Protein AF-A0A6V7M698-F1 (afdb_monomer_lite)

pLDDT: mean 93.23, std 5.56, range [66.56, 97.56]

Foldseek 3Di:
DDDDDDDDDDDPDVVVVLVVVCVVVVDHDDDWDWDWDWDDDPPDIDIDIDTD

Structure (mmCIF, N/CA/C/O backbone):
data_AF-A0A6V7M698-F1
#
_entry.id   AF-A0A6V7M698-F1
#
loop_
_atom_site.group_PDB
_atom_site.id
_atom_site.type_symbol
_atom_site.label_atom_id
_atom_site.label_alt_id
_atom_site.label_comp_id
_atom_site.label_asym_id
_atom_site.label_entity_id
_atom_site.label_seq_id
_atom_site.pdbx_PDB_ins_code
_atom_site.Cartn_x
_atom_site.Cartn_y
_atom_site.Cartn_z
_atom_site.occupancy
_atom_site.B_iso_or_equiv
_atom_site.auth_seq_id
_atom_site.auth_comp_id
_atom_site.auth_asym_id
_atom_site.auth_atom_id
_atom_site.pdbx_PDB_model_num
ATOM 1 N N . MET A 1 1 ? 7.040 25.093 -10.628 1.00 66.56 1 MET A N 1
ATOM 2 C CA . MET A 1 1 ? 6.849 23.626 -10.702 1.00 66.56 1 MET A CA 1
ATOM 3 C C . MET A 1 1 ? 6.474 23.122 -9.321 1.00 66.56 1 MET A C 1
ATOM 5 O O . MET A 1 1 ? 7.255 23.323 -8.400 1.00 66.56 1 MET A O 1
ATOM 9 N N . VAL A 1 2 ? 5.296 22.519 -9.164 1.00 75.19 2 VAL A N 1
ATOM 10 C CA . VAL A 1 2 ? 4.883 21.893 -7.898 1.00 75.19 2 VAL A CA 1
ATOM 11 C C . VAL A 1 2 ? 5.499 20.496 -7.850 1.00 75.19 2 VAL A C 1
ATOM 13 O O . VAL A 1 2 ? 5.411 19.755 -8.826 1.00 75.19 2 VAL A O 1
ATOM 16 N N . LYS A 1 3 ? 6.185 20.161 -6.756 1.00 88.31 3 LYS A N 1
ATOM 17 C CA . LYS A 1 3 ? 6.741 18.822 -6.531 1.00 88.31 3 LYS A CA 1
ATOM 18 C C . LYS A 1 3 ? 5.833 18.083 -5.561 1.00 88.31 3 LYS A C 1
ATOM 20 O O . LYS A 1 3 ? 5.478 18.636 -4.525 1.00 88.31 3 LYS A O 1
ATOM 25 N N . ASN A 1 4 ? 5.509 16.834 -5.869 1.00 91.00 4 ASN A N 1
ATOM 26 C CA . ASN A 1 4 ? 4.854 15.958 -4.906 1.00 91.00 4 ASN A CA 1
ATOM 27 C C . ASN A 1 4 ? 5.861 15.602 -3.808 1.00 91.00 4 ASN A C 1
ATOM 29 O O . ASN A 1 4 ? 6.935 15.075 -4.104 1.00 91.00 4 ASN A O 1
ATOM 33 N N . ILE 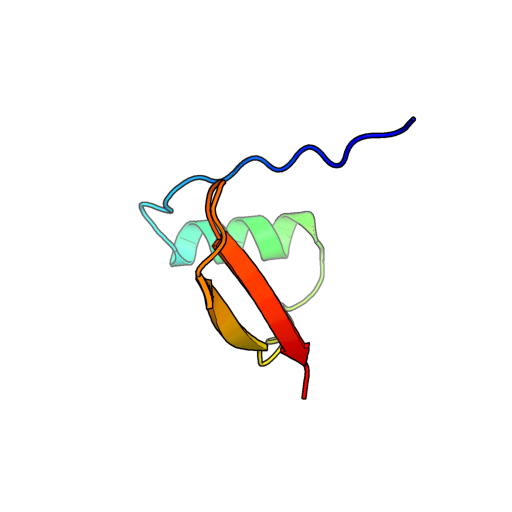A 1 5 ? 5.519 15.906 -2.558 1.00 91.00 5 ILE A N 1
ATOM 34 C CA . ILE A 1 5 ? 6.288 15.507 -1.379 1.00 91.00 5 ILE A CA 1
ATOM 35 C C . ILE A 1 5 ? 5.516 14.387 -0.689 1.00 91.00 5 ILE A C 1
ATOM 37 O O . ILE A 1 5 ? 4.348 14.553 -0.352 1.00 91.00 5 ILE A O 1
A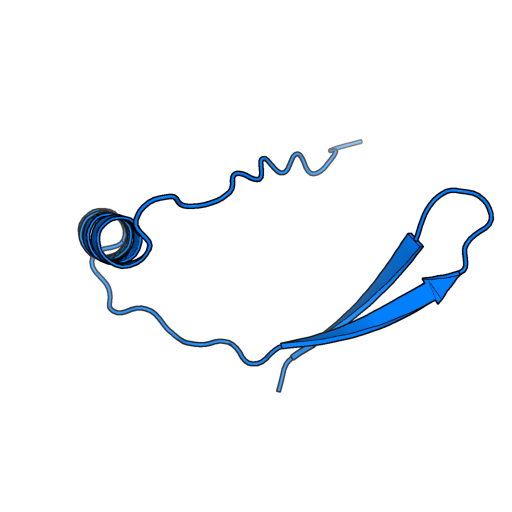TOM 41 N N . GLU A 1 6 ? 6.167 13.244 -0.498 1.00 93.25 6 GLU A N 1
ATOM 42 C CA . GLU A 1 6 ? 5.591 12.072 0.158 1.00 93.25 6 GLU A CA 1
ATOM 43 C C . GLU A 1 6 ? 6.479 11.678 1.344 1.00 93.25 6 GLU A C 1
ATOM 45 O O . GLU A 1 6 ? 7.697 11.565 1.195 1.00 93.25 6 GLU A O 1
ATOM 50 N N . ILE A 1 7 ? 5.877 11.455 2.514 1.00 93.38 7 ILE A N 1
ATOM 51 C CA . ILE A 1 7 ? 6.569 10.994 3.725 1.00 93.38 7 ILE A CA 1
ATOM 52 C C . ILE A 1 7 ? 6.108 9.565 4.012 1.00 93.38 7 ILE A C 1
ATOM 54 O O . ILE A 1 7 ? 4.911 9.302 4.099 1.00 93.38 7 ILE A O 1
ATOM 58 N N . LYS A 1 8 ? 7.059 8.636 4.152 1.00 92.31 8 LYS A N 1
ATOM 59 C CA . LYS A 1 8 ? 6.793 7.220 4.446 1.00 92.31 8 LYS A CA 1
ATOM 60 C C . LYS A 1 8 ? 7.444 6.823 5.757 1.00 92.31 8 LYS A C 1
ATOM 62 O O . LYS A 1 8 ? 8.604 7.147 5.991 1.00 92.31 8 LYS A O 1
ATOM 67 N N . ALA A 1 9 ? 6.712 6.063 6.561 1.00 94.56 9 ALA A N 1
ATOM 68 C CA . ALA A 1 9 ? 7.205 5.447 7.783 1.00 94.56 9 ALA A CA 1
ATOM 69 C C . ALA A 1 9 ? 6.725 3.994 7.860 1.00 94.56 9 ALA A C 1
ATOM 71 O O . ALA A 1 9 ? 5.682 3.644 7.308 1.00 94.56 9 ALA A O 1
ATOM 72 N N . ALA A 1 10 ? 7.492 3.147 8.545 1.00 96.25 10 ALA A N 1
ATOM 73 C CA . ALA A 1 10 ? 7.062 1.796 8.874 1.00 96.25 10 ALA A CA 1
ATOM 74 C C . ALA A 1 10 ? 6.155 1.836 10.113 1.00 96.25 10 ALA A C 1
ATOM 76 O O . ALA A 1 10 ? 6.532 2.400 11.144 1.00 96.25 10 ALA A O 1
ATOM 77 N N . LEU A 1 11 ? 4.969 1.236 10.020 1.00 95.88 11 LEU A N 1
ATOM 78 C CA . LEU A 1 11 ? 4.041 1.141 11.145 1.00 95.88 11 LEU A CA 1
ATOM 79 C C . LEU A 1 11 ? 4.518 0.062 12.120 1.00 95.88 11 LEU A C 1
ATOM 81 O O . LEU A 1 11 ? 4.709 -1.086 11.730 1.00 95.88 11 LEU A O 1
ATOM 85 N N . ARG A 1 12 ? 4.689 0.428 13.394 1.00 96.69 12 ARG A N 1
ATOM 86 C CA . ARG A 1 12 ? 5.021 -0.527 14.467 1.00 96.69 12 ARG A CA 1
ATOM 87 C C . ARG A 1 12 ? 3.802 -1.316 14.945 1.00 96.69 12 ARG A C 1
ATOM 89 O O . ARG A 1 12 ? 3.947 -2.461 15.346 1.00 96.69 12 ARG A O 1
ATOM 96 N N . ASN A 1 13 ? 2.624 -0.694 14.901 1.00 97.56 13 ASN A N 1
ATOM 97 C CA . ASN A 1 13 ? 1.346 -1.307 15.247 1.00 97.56 13 ASN A CA 1
ATOM 98 C C . ASN A 1 13 ? 0.310 -0.963 14.155 1.00 97.56 13 ASN A C 1
ATOM 100 O O . ASN A 1 13 ? -0.250 0.136 14.175 1.00 97.56 13 ASN A O 1
ATOM 104 N N . PRO A 1 14 ? 0.103 -1.853 13.167 1.00 94.75 14 PRO A N 1
ATOM 105 C CA . PRO A 1 14 ? -0.838 -1.619 12.073 1.00 94.75 14 PRO A CA 1
ATOM 106 C C . PRO A 1 14 ? -2.300 -1.485 12.517 1.00 94.75 14 PRO A C 1
ATOM 108 O O . PRO A 1 14 ? -3.040 -0.719 11.905 1.00 94.75 14 PRO A O 1
ATOM 111 N N . GLU A 1 15 ? -2.711 -2.190 13.574 1.00 95.12 15 GLU A N 1
ATOM 112 C CA . GLU A 1 15 ? -4.095 -2.163 14.067 1.00 95.12 15 GLU A CA 1
ATOM 113 C C . GLU A 1 15 ? -4.444 -0.800 14.666 1.00 95.12 15 GLU A C 1
ATOM 115 O O . GLU A 1 15 ? -5.447 -0.193 14.293 1.00 95.12 15 GLU A O 1
ATOM 120 N N . GLU A 1 16 ? -3.570 -0.270 15.527 1.00 96.81 16 GLU A N 1
ATOM 121 C CA . GLU A 1 16 ? -3.764 1.060 16.112 1.00 96.81 16 GLU A CA 1
ATOM 122 C C . GLU A 1 16 ? -3.745 2.148 15.030 1.00 96.81 16 GLU A C 1
ATOM 124 O O . GLU A 1 16 ? -4.576 3.053 15.029 1.00 96.81 16 GLU A O 1
ATOM 129 N N . ALA A 1 17 ? -2.846 2.030 14.048 1.00 94.94 17 ALA A N 1
ATOM 130 C CA . ALA A 1 17 ? -2.806 2.955 12.919 1.00 94.94 17 ALA A CA 1
ATOM 131 C C . ALA A 1 17 ? -4.111 2.935 12.105 1.00 94.94 17 ALA A C 1
ATOM 133 O O . ALA A 1 17 ? -4.589 3.988 11.684 1.00 94.94 17 ALA A O 1
ATOM 134 N N . HIS A 1 18 ? -4.706 1.755 11.904 1.00 93.19 18 HIS A N 1
ATOM 135 C CA . HIS A 1 18 ? -5.991 1.619 11.226 1.00 93.19 18 HIS A CA 1
ATOM 136 C C . HIS A 1 18 ? -7.133 2.260 12.027 1.00 93.19 18 HIS A C 1
ATOM 138 O O . HIS A 1 18 ? -7.945 2.987 11.453 1.00 93.19 18 HIS A O 1
ATOM 144 N N . LYS A 1 19 ? -7.164 2.056 13.350 1.00 95.62 19 LYS A N 1
ATOM 145 C CA . LYS A 1 19 ? -8.147 2.683 14.244 1.00 95.62 19 LYS A CA 1
ATOM 146 C C . LYS A 1 19 ? -8.074 4.210 14.178 1.00 95.62 19 LYS A C 1
ATOM 148 O O . LYS A 1 19 ? -9.087 4.849 13.901 1.00 95.62 19 LYS A O 1
ATOM 153 N N . VAL A 1 20 ? -6.880 4.786 14.339 1.00 95.12 20 VAL A N 1
ATOM 154 C CA . VAL A 1 20 ? -6.678 6.243 14.252 1.00 95.12 20 VAL A CA 1
ATOM 155 C C . VAL A 1 20 ? -7.071 6.770 12.868 1.00 95.12 20 VAL A C 1
ATOM 157 O O . VAL A 1 20 ? -7.729 7.801 12.762 1.00 95.12 20 VAL A O 1
ATOM 160 N N . ALA A 1 21 ? -6.727 6.059 11.789 1.00 94.31 21 ALA A N 1
ATOM 161 C CA . ALA A 1 21 ? -7.114 6.460 10.436 1.00 94.31 21 ALA A CA 1
ATOM 162 C C . ALA A 1 21 ? -8.641 6.478 10.238 1.00 94.31 21 ALA A C 1
ATOM 164 O O . ALA A 1 21 ? -9.168 7.400 9.609 1.00 94.31 21 ALA A O 1
ATOM 165 N N . LYS A 1 22 ? -9.362 5.497 10.793 1.00 95.69 22 LYS A N 1
ATOM 166 C CA . LYS A 1 22 ? -10.831 5.455 10.771 1.00 95.69 22 LYS A CA 1
ATOM 167 C C . LYS A 1 22 ? -11.441 6.616 11.560 1.00 95.69 22 LYS A C 1
ATOM 169 O O . LYS A 1 22 ? -12.332 7.288 11.050 1.00 95.69 22 LYS A O 1
ATOM 174 N N . GLU A 1 23 ? -10.932 6.895 12.760 1.00 97.06 23 GLU A N 1
ATOM 175 C CA . GLU A 1 23 ? -11.390 8.020 13.588 1.00 97.06 23 GLU A CA 1
ATOM 176 C C . GLU A 1 23 ? -11.187 9.374 12.889 1.00 97.06 23 GLU A C 1
ATOM 178 O O . GLU A 1 23 ? -12.093 10.203 12.880 1.00 97.06 23 GLU A O 1
ATOM 183 N N . LEU A 1 24 ? -10.031 9.585 12.248 1.00 96.38 24 LEU A N 1
ATOM 184 C CA . LEU A 1 24 ? -9.717 10.830 11.537 1.00 96.38 24 LEU A CA 1
ATOM 185 C C . LEU A 1 24 ? -10.517 11.014 10.242 1.00 96.38 24 LEU A C 1
ATOM 187 O O . LEU A 1 24 ? -10.854 12.140 9.883 1.00 96.38 24 LEU A O 1
ATOM 191 N N . SER A 1 25 ? -10.775 9.929 9.511 1.00 95.56 25 SER A N 1
ATOM 192 C CA . SER A 1 25 ? -11.469 9.983 8.218 1.00 95.56 25 SER A CA 1
ATOM 193 C C . SER A 1 25 ? -12.993 9.929 8.335 1.00 95.56 25 SER A C 1
ATOM 195 O O . SER A 1 25 ? -13.680 10.286 7.377 1.00 95.56 25 SER A O 1
ATOM 197 N N . GLY A 1 26 ? -13.523 9.463 9.471 1.00 95.81 26 GLY A N 1
ATOM 198 C CA . GLY A 1 26 ? -14.957 9.286 9.712 1.00 95.81 26 GLY A CA 1
ATOM 199 C C . GLY A 1 26 ? -15.623 8.214 8.841 1.00 95.81 26 GLY A C 1
ATOM 200 O O . GLY A 1 26 ? -16.845 8.108 8.849 1.00 95.81 26 GLY A O 1
ATOM 201 N N . ASN A 1 27 ? -14.846 7.435 8.083 1.00 93.38 27 ASN A N 1
ATOM 202 C CA . ASN A 1 27 ? -15.335 6.453 7.120 1.00 93.38 27 ASN A CA 1
ATOM 203 C C . ASN A 1 27 ? -14.582 5.128 7.269 1.00 93.38 27 ASN A C 1
ATOM 205 O O . ASN A 1 27 ? -13.449 5.086 7.753 1.00 93.38 27 ASN A O 1
ATOM 209 N N . ASP A 1 28 ? -15.205 4.039 6.824 1.00 91.00 28 ASP A N 1
ATOM 210 C CA . ASP A 1 28 ? -14.513 2.760 6.701 1.00 91.00 28 ASP A CA 1
ATOM 211 C C . 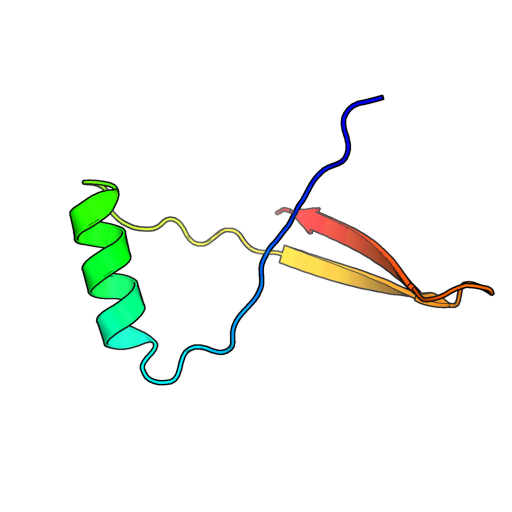ASP A 1 28 ? -13.482 2.801 5.571 1.00 91.00 28 ASP A C 1
ATOM 213 O O . ASP A 1 28 ? -13.668 3.448 4.537 1.00 91.00 28 ASP A O 1
ATOM 217 N N . ALA A 1 29 ? -12.370 2.096 5.774 1.00 89.62 29 ALA A N 1
ATOM 218 C CA . ALA A 1 29 ? -11.330 2.007 4.766 1.00 89.62 29 ALA A CA 1
ATOM 219 C C . ALA A 1 29 ? -11.811 1.196 3.557 1.00 89.62 29 ALA A C 1
ATOM 221 O O . ALA A 1 29 ? -12.378 0.113 3.699 1.00 89.62 29 ALA A O 1
ATOM 222 N N . GLN A 1 30 ? -11.482 1.678 2.362 1.00 91.25 30 GLN A N 1
ATOM 223 C CA . GLN A 1 30 ? -11.619 0.911 1.133 1.00 91.25 30 GLN A CA 1
ATOM 224 C C . GLN A 1 30 ? -10.270 0.295 0.761 1.00 91.25 30 GLN A C 1
ATOM 226 O O . GLN A 1 30 ? -9.260 0.992 0.644 1.00 91.25 30 GLN A O 1
ATOM 231 N N . VAL A 1 31 ? -10.253 -1.018 0.538 1.00 91.44 31 VAL A N 1
ATOM 232 C CA . VAL A 1 31 ? -9.084 -1.687 -0.038 1.00 91.44 31 VAL A CA 1
ATOM 233 C C . VAL A 1 31 ? -9.036 -1.375 -1.531 1.00 91.44 31 VAL A C 1
ATOM 235 O O . VAL A 1 31 ? -9.993 -1.646 -2.250 1.00 91.44 31 VAL A O 1
ATOM 238 N N . ILE A 1 32 ? -7.914 -0.818 -1.991 1.00 93.00 32 ILE A N 1
ATOM 239 C CA . ILE A 1 32 ? -7.639 -0.574 -3.412 1.00 93.00 32 ILE A CA 1
ATOM 240 C C . ILE A 1 32 ? -6.591 -1.600 -3.863 1.00 93.00 32 ILE A C 1
ATOM 242 O O . ILE A 1 32 ? -5.426 -1.470 -3.463 1.00 93.00 32 ILE A O 1
ATOM 246 N N . PRO A 1 33 ? -6.961 -2.613 -4.667 1.00 95.56 33 PRO A N 1
ATOM 247 C CA . PRO A 1 33 ? -6.010 -3.564 -5.226 1.00 95.56 33 PRO A CA 1
ATOM 248 C C . PRO A 1 33 ? -4.982 -2.841 -6.097 1.00 95.56 33 PRO A C 1
ATOM 250 O O . PRO A 1 33 ? -5.315 -1.958 -6.890 1.00 95.56 33 PRO A O 1
ATOM 253 N N . GLN A 1 34 ? -3.708 -3.183 -5.921 1.00 97.12 34 GLN A N 1
ATOM 254 C CA . GLN A 1 34 ? -2.611 -2.554 -6.651 1.00 97.12 34 GLN A CA 1
ATOM 255 C C . GLN A 1 34 ? -1.634 -3.608 -7.143 1.00 97.12 34 GLN A C 1
ATOM 257 O O . GLN A 1 34 ? -1.120 -4.410 -6.361 1.00 97.12 34 GLN A O 1
ATOM 262 N N . LYS A 1 35 ? -1.312 -3.541 -8.435 1.00 97.50 35 LYS A N 1
ATOM 263 C CA . LYS A 1 35 ? -0.241 -4.324 -9.048 1.00 97.50 35 LYS A CA 1
ATOM 264 C C . LYS A 1 35 ? 0.892 -3.395 -9.464 1.00 97.50 35 LYS A C 1
ATOM 266 O O . LYS A 1 35 ? 0.732 -2.579 -10.371 1.00 97.50 35 LYS A O 1
ATOM 271 N N . ASP A 1 36 ? 2.036 -3.530 -8.796 1.00 97.00 36 ASP A N 1
ATOM 272 C CA . ASP A 1 36 ? 3.233 -2.732 -9.068 1.00 97.00 36 ASP A CA 1
ATOM 273 C C . ASP A 1 36 ? 4.215 -3.508 -9.963 1.00 97.00 36 ASP A C 1
ATOM 275 O O . ASP A 1 36 ? 4.653 -4.607 -9.622 1.00 97.00 36 ASP A O 1
ATOM 279 N N . ILE A 1 37 ? 4.596 -2.912 -11.095 1.00 97.25 37 ILE A N 1
ATOM 280 C CA . ILE A 1 37 ? 5.614 -3.424 -12.021 1.00 97.25 37 ILE A CA 1
ATOM 281 C C . ILE A 1 37 ? 6.835 -2.505 -11.947 1.00 97.25 37 ILE A C 1
ATOM 283 O O . ILE A 1 37 ? 6.729 -1.291 -12.146 1.00 97.25 37 ILE A O 1
ATOM 287 N N . PHE A 1 38 ? 8.002 -3.081 -11.656 1.00 97.00 38 PHE A N 1
ATOM 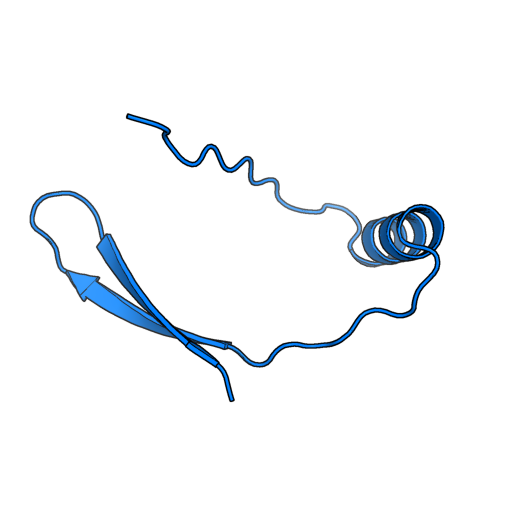288 C CA . PHE A 1 38 ? 9.257 -2.346 -11.497 1.00 97.00 38 PHE A CA 1
ATOM 289 C C . PHE A 1 38 ? 10.170 -2.536 -12.708 1.00 97.00 38 PHE A C 1
ATOM 291 O O . PHE A 1 38 ? 10.447 -3.663 -13.115 1.00 97.00 38 PHE A O 1
ATOM 298 N N . TYR A 1 39 ? 10.699 -1.430 -13.227 1.00 96.75 39 TYR A N 1
ATOM 299 C CA . TYR A 1 39 ? 11.671 -1.418 -14.318 1.00 96.75 39 TYR A CA 1
ATOM 300 C C . TYR A 1 39 ? 13.005 -0.848 -13.838 1.00 96.75 39 TYR A C 1
ATOM 302 O O . TYR A 1 39 ? 13.052 0.090 -13.030 1.00 96.75 39 TYR A O 1
ATOM 310 N N . LYS A 1 40 ? 14.103 -1.402 -14.365 1.00 94.81 40 LYS A N 1
ATOM 311 C CA . LYS A 1 40 ? 15.446 -0.851 -14.157 1.00 94.81 40 LYS A CA 1
ATOM 312 C C . LYS A 1 40 ? 15.550 0.496 -14.874 1.00 94.81 40 LYS A C 1
ATOM 314 O O . LYS A 1 40 ? 15.148 0.615 -16.026 1.00 94.81 40 LYS A O 1
ATOM 319 N N . SER A 1 41 ? 16.106 1.489 -14.193 1.00 94.12 41 SER A N 1
ATOM 320 C CA . SER A 1 41 ? 16.412 2.808 -14.746 1.00 94.12 41 SER A CA 1
ATOM 321 C C . SER A 1 41 ? 17.846 3.175 -14.359 1.00 94.12 41 SER A C 1
ATOM 323 O O . SER A 1 41 ? 18.265 2.806 -13.259 1.00 94.12 41 SER A O 1
ATOM 325 N N . PRO A 1 42 ? 18.605 3.900 -15.201 1.00 93.25 42 PRO A N 1
ATOM 326 C CA . PRO A 1 42 ? 19.957 4.342 -14.853 1.00 93.25 42 PRO A CA 1
ATOM 327 C C . PRO A 1 42 ? 20.033 5.1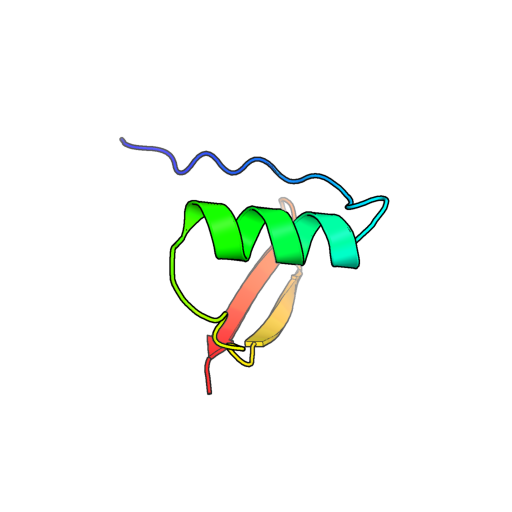49 -13.546 1.00 93.25 42 PRO A C 1
ATOM 329 O O . PRO A 1 42 ? 21.073 5.163 -12.896 1.00 93.25 42 PRO A O 1
ATOM 332 N N . GLN A 1 43 ? 18.941 5.811 -13.146 1.00 91.81 43 GLN A N 1
ATOM 333 C CA . GLN A 1 43 ? 18.874 6.650 -11.946 1.00 91.81 43 GLN A CA 1
ATOM 334 C C . GLN A 1 43 ? 17.677 6.252 -11.072 1.00 91.81 43 GLN A C 1
ATOM 336 O O . GLN A 1 43 ? 16.646 6.922 -11.034 1.00 91.81 43 GLN A O 1
ATOM 341 N N . GLY A 1 44 ? 17.807 5.129 -10.365 1.00 88.75 44 GLY A N 1
ATOM 342 C CA . GLY A 1 44 ? 16.797 4.640 -9.425 1.00 88.75 44 GLY A CA 1
ATOM 343 C C . GLY A 1 44 ? 15.882 3.581 -10.034 1.00 88.75 44 GLY A C 1
ATOM 344 O O . GLY A 1 44 ? 16.347 2.597 -10.605 1.00 88.75 44 GLY A O 1
ATOM 345 N N . ARG A 1 45 ? 14.566 3.740 -9.868 1.00 92.81 45 ARG A N 1
ATOM 346 C CA . ARG A 1 45 ? 13.570 2.770 -10.347 1.00 92.81 45 ARG A CA 1
ATOM 347 C C . ARG A 1 45 ? 12.369 3.472 -10.955 1.00 92.81 45 ARG A C 1
ATOM 349 O O . ARG A 1 45 ? 11.882 4.452 -10.394 1.00 92.81 45 ARG A O 1
ATOM 356 N N . LEU A 1 46 ? 11.865 2.922 -12.052 1.00 95.25 46 LEU A N 1
ATOM 357 C CA . LEU A 1 46 ? 10.560 3.292 -12.585 1.00 95.25 46 LEU A CA 1
ATOM 358 C C . LEU A 1 46 ? 9.529 2.280 -12.078 1.00 95.25 46 LEU A C 1
ATOM 360 O O . LEU A 1 46 ? 9.789 1.075 -12.078 1.00 95.25 46 LEU A O 1
ATOM 364 N N . LYS A 1 47 ? 8.374 2.771 -11.623 1.00 95.56 47 LYS A N 1
ATOM 365 C CA . LYS A 1 47 ? 7.279 1.939 -11.123 1.00 95.56 47 LYS A CA 1
ATOM 366 C C . LYS A 1 47 ? 5.993 2.282 -11.859 1.00 95.56 47 LYS A C 1
ATOM 368 O O . LYS A 1 47 ? 5.540 3.420 -11.778 1.00 95.56 47 LYS A O 1
ATOM 373 N N . LEU A 1 48 ? 5.404 1.292 -12.517 1.00 96.12 48 LEU A N 1
ATOM 374 C CA . LEU A 1 48 ? 4.041 1.364 -13.029 1.00 96.12 48 LEU A CA 1
ATOM 375 C C . LEU A 1 48 ? 3.109 0.722 -12.000 1.00 96.12 48 LEU A C 1
ATOM 377 O O . LEU A 1 48 ? 3.379 -0.389 -11.550 1.00 96.12 48 LEU A O 1
ATOM 381 N N . ARG A 1 49 ? 2.040 1.422 -11.621 1.00 96.62 49 ARG A N 1
ATOM 382 C CA . ARG A 1 49 ? 0.994 0.908 -10.732 1.00 96.62 49 ARG A CA 1
ATOM 383 C C . ARG A 1 49 ? -0.299 0.768 -11.518 1.00 96.62 49 ARG A C 1
ATOM 385 O O . ARG A 1 49 ? -0.804 1.766 -12.024 1.00 96.62 49 ARG A O 1
ATOM 392 N N . CYS A 1 50 ? -0.816 -0.449 -11.595 1.00 96.56 50 CYS A N 1
ATOM 393 C CA . CYS A 1 50 ? -2.137 -0.739 -12.137 1.00 96.56 50 CYS A CA 1
ATOM 394 C C . CYS A 1 50 ? -3.140 -0.862 -10.983 1.00 96.56 50 CYS A C 1
ATOM 396 O O . CYS A 1 50 ? -2.812 -1.447 -9.947 1.00 96.56 50 CYS A O 1
ATOM 398 N N . TYR A 1 51 ? -4.330 -0.302 -11.183 1.00 93.88 51 TYR A N 1
ATOM 399 C CA . TYR A 1 51 ? -5.484 -0.435 -10.297 1.00 93.88 51 TYR A CA 1
ATOM 400 C C . TYR A 1 51 ? -6.505 -1.338 -10.997 1.00 93.88 51 TYR A C 1
ATOM 402 O O . TYR A 1 51 ? -6.653 -1.229 -12.217 1.00 93.88 51 TYR A O 1
ATOM 410 N N . GLU A 1 52 ? -7.146 -2.227 -10.243 1.00 78.31 52 GLU A N 1
ATOM 411 C CA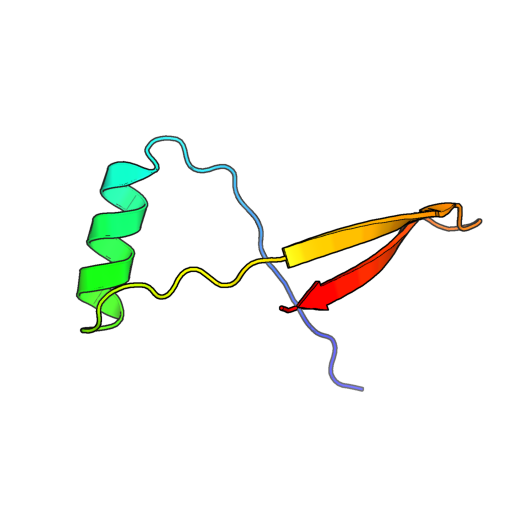 . GLU A 1 52 ? -8.260 -3.076 -10.699 1.00 78.31 52 GLU A CA 1
ATOM 412 C C . GLU A 1 52 ? -9.587 -2.545 -10.155 1.00 78.31 52 GLU A C 1
ATOM 414 O O . GLU A 1 52 ? -9.584 -2.040 -9.005 1.00 78.31 52 GLU A O 1
#

Organism: NCBI:txid1563983

Secondary structure (DSSP, 8-state):
-PPP-------S-HHHHHHHHHHHHSSPPPP--EEEEEEEETTEEEEEEEE-

InterPro domains:
  IPR023577 CYTH domain [PS51707] (2-52)
  IPR033469 CYTH-like domain superfamily [SSF55154] (4-50)

Sequence (52 aa):
MVKNIEIKAALRNPEEAHKVAKELSGNDAQVIPQKDIFYKSPQGRLKLRCYE

Radius of gyration: 15.47 Å; chains: 1; bounding box: 35×28×31 Å